Protein AF-A0A662W7R4-F1 (afdb_monomer_lite)

pLDDT: mean 94.24, std 7.17, range [61.5, 98.19]

Sequence (42 aa):
MYEDRIVIDSKIRHGKPVIRGTRVPVDVILGSLAGGMSVEEV

Secondary structure (DSSP, 8-state):
-GGGTEE--TTSGGG--EETTS--BHHHHHHHHHTT--GGG-

Radius of gyration: 11.09 Å; chains: 1; bounding box: 29×20×24 Å

Structure (mmCIF, N/CA/C/O backbone):
data_AF-A0A662W7R4-F1
#
_entry.id   AF-A0A662W7R4-F1
#
loop_
_atom_site.group_PDB
_atom_site.id
_atom_site.type_symbol
_atom_site.label_atom_id
_atom_site.label_alt_id
_atom_site.label_comp_id
_atom_site.label_asym_id
_atom_site.label_entity_id
_atom_site.label_seq_id
_atom_site.pdbx_PDB_ins_code
_atom_site.Cartn_x
_atom_site.Cartn_y
_atom_site.Cartn_z
_atom_site.occupancy
_atom_site.B_iso_or_equiv
_atom_site.auth_seq_id
_atom_site.auth_comp_id
_atom_site.auth_asym_id
_atom_site.auth_atom_id
_atom_site.pdbx_PDB_model_num
ATOM 1 N N . MET A 1 1 ? -1.783 -15.013 6.407 1.00 61.50 1 MET A N 1
ATOM 2 C CA . MET A 1 1 ? -3.066 -14.512 5.881 1.00 61.50 1 MET A CA 1
ATOM 3 C C . MET A 1 1 ? -2.912 -13.019 5.590 1.00 61.50 1 MET A C 1
ATOM 5 O O . MET A 1 1 ? -2.117 -12.374 6.265 1.00 61.50 1 MET A O 1
ATOM 9 N N . TYR A 1 2 ? -3.503 -12.480 4.520 1.00 71.94 2 TYR A N 1
ATOM 10 C CA . TYR A 1 2 ? -3.297 -11.061 4.147 1.00 71.94 2 TYR A CA 1
ATOM 11 C C . TYR A 1 2 ? -4.158 -10.120 4.996 1.00 71.94 2 TYR A C 1
ATOM 13 O O . TYR A 1 2 ? -3.916 -8.910 5.012 1.00 71.94 2 TYR A O 1
ATOM 21 N N . GLU A 1 3 ? -5.129 -10.683 5.719 1.00 76.75 3 GLU A N 1
ATOM 22 C CA . GLU A 1 3 ? -6.038 -9.956 6.603 1.00 76.75 3 GLU A CA 1
ATOM 23 C C . GLU A 1 3 ? -5.295 -9.105 7.646 1.00 76.75 3 GLU A C 1
ATOM 25 O O . GLU A 1 3 ? -5.772 -8.035 8.015 1.00 76.75 3 GLU A O 1
ATOM 30 N N . ASP A 1 4 ? -4.082 -9.488 8.054 1.00 87.56 4 ASP A N 1
ATOM 31 C CA . ASP A 1 4 ? -3.277 -8.709 9.005 1.00 87.56 4 ASP A CA 1
ATOM 32 C C . ASP A 1 4 ? -2.664 -7.441 8.394 1.00 87.56 4 ASP A C 1
ATOM 34 O O . ASP A 1 4 ? -2.290 -6.525 9.123 1.00 87.56 4 ASP A O 1
ATOM 38 N N . ARG A 1 5 ? -2.584 -7.332 7.063 1.00 94.19 5 ARG A N 1
ATOM 39 C CA . ARG A 1 5 ? -1.914 -6.217 6.366 1.00 94.19 5 ARG A CA 1
ATOM 40 C C . ARG A 1 5 ? -2.852 -5.337 5.552 1.00 94.19 5 ARG A C 1
ATOM 42 O O . ARG A 1 5 ? -2.516 -4.181 5.311 1.00 94.19 5 ARG A O 1
ATOM 49 N N . ILE A 1 6 ? -4.014 -5.846 5.150 1.00 96.12 6 ILE A N 1
ATOM 50 C CA . ILE A 1 6 ? -4.979 -5.118 4.320 1.00 96.12 6 ILE A CA 1
ATOM 51 C C . ILE A 1 6 ? -6.292 -4.962 5.084 1.00 96.12 6 ILE A C 1
ATOM 53 O O . ILE A 1 6 ? -6.846 -5.932 5.595 1.00 96.12 6 ILE A O 1
ATOM 57 N N . VAL A 1 7 ? -6.797 -3.732 5.145 1.00 95.69 7 VAL A N 1
ATOM 58 C CA . VAL A 1 7 ? -8.088 -3.388 5.748 1.00 95.69 7 VAL A CA 1
ATOM 59 C C . VAL A 1 7 ? -9.076 -3.025 4.646 1.00 95.69 7 VAL A C 1
ATOM 61 O O . VAL A 1 7 ? -8.753 -2.254 3.743 1.00 95.69 7 VAL A O 1
ATOM 64 N N . ILE A 1 8 ? -10.289 -3.567 4.748 1.00 95.44 8 ILE A N 1
ATOM 65 C CA . ILE A 1 8 ? -11.433 -3.224 3.902 1.00 95.44 8 ILE A CA 1
ATOM 66 C C . ILE A 1 8 ? -12.541 -2.733 4.837 1.00 95.44 8 ILE A C 1
ATOM 68 O O . ILE A 1 8 ? -13.112 -3.516 5.591 1.00 95.44 8 ILE A O 1
ATOM 72 N N . ASP A 1 9 ? -12.815 -1.430 4.815 1.00 94.75 9 ASP A N 1
ATOM 73 C CA . ASP A 1 9 ? -13.827 -0.777 5.654 1.00 94.75 9 ASP A CA 1
ATOM 74 C C . ASP A 1 9 ? -14.549 0.286 4.818 1.00 94.75 9 ASP A C 1
ATOM 76 O O . ASP A 1 9 ? -13.911 1.163 4.238 1.00 94.75 9 ASP A O 1
ATOM 80 N N . SER A 1 10 ? -15.882 0.238 4.755 1.00 96.12 10 SER A N 1
ATOM 81 C CA . SER A 1 10 ? -16.693 1.191 3.985 1.00 96.12 10 SER A CA 1
ATOM 82 C C . SER A 1 10 ? -16.496 2.650 4.419 1.00 96.12 10 SER A C 1
ATOM 84 O O . SER A 1 10 ? -16.652 3.562 3.604 1.00 96.12 10 SER A O 1
ATOM 86 N N . LYS A 1 11 ? -16.081 2.888 5.670 1.00 96.06 11 LYS A N 1
ATOM 87 C CA . LYS A 1 11 ? -15.762 4.216 6.218 1.00 96.06 11 LYS A CA 1
ATOM 88 C C . LYS A 1 11 ? -14.366 4.709 5.819 1.00 96.06 11 LYS A C 1
ATOM 90 O O . LYS A 1 11 ? -14.066 5.898 5.951 1.00 96.06 11 LYS A O 1
ATOM 95 N N . ILE A 1 12 ? -13.496 3.831 5.314 1.00 93.62 12 ILE A N 1
ATOM 96 C CA . ILE A 1 12 ? -12.126 4.153 4.899 1.00 93.62 12 ILE A CA 1
ATOM 97 C C . ILE A 1 12 ? -12.025 4.016 3.381 1.00 93.62 12 ILE A C 1
ATOM 99 O O . ILE A 1 12 ? -12.167 2.932 2.831 1.00 93.62 12 ILE A O 1
ATOM 103 N N . ARG A 1 13 ? -11.764 5.129 2.678 1.00 94.81 13 ARG A N 1
ATOM 104 C CA . ARG A 1 13 ? -11.606 5.143 1.207 1.00 94.81 13 ARG A CA 1
ATOM 105 C C . ARG A 1 13 ? -12.751 4.414 0.469 1.00 94.81 13 ARG A C 1
ATOM 107 O O . ARG A 1 13 ? -12.512 3.773 -0.549 1.00 94.81 13 ARG A O 1
ATOM 114 N N . HIS A 1 14 ? -13.983 4.527 0.971 1.00 95.69 14 HIS A N 1
ATOM 115 C CA . HIS A 1 14 ? -15.185 3.918 0.383 1.00 95.69 14 HIS A CA 1
ATOM 116 C C . HIS A 1 14 ? -15.104 2.389 0.233 1.00 95.69 14 HIS A C 1
ATOM 118 O O . HIS A 1 14 ? -15.616 1.836 -0.736 1.00 95.69 14 HIS A O 1
ATOM 124 N N . GLY A 1 15 ? -14.438 1.697 1.165 1.00 95.94 15 GLY A N 1
ATOM 125 C CA . GLY A 1 15 ? -14.318 0.238 1.121 1.00 95.94 15 GLY A CA 1
ATOM 126 C C . GLY A 1 15 ? -13.262 -0.275 0.150 1.00 95.94 15 GLY A C 1
ATOM 127 O O . GLY A 1 15 ? -13.192 -1.479 -0.084 1.00 95.94 15 GLY A O 1
ATOM 128 N N . LYS A 1 16 ? -12.415 0.596 -0.411 1.00 97.00 16 LYS A N 1
ATOM 129 C CA . LYS A 1 16 ? -11.233 0.128 -1.136 1.00 97.00 16 LYS A CA 1
ATOM 130 C C . LYS A 1 16 ? -10.287 -0.621 -0.184 1.00 97.00 16 LYS A C 1
ATOM 132 O O . LYS A 1 16 ? -10.157 -0.213 0.970 1.00 97.00 16 LYS A O 1
ATOM 137 N N . PRO A 1 17 ? -9.581 -1.662 -0.654 1.00 97.00 17 PRO A N 1
ATOM 138 C CA . PRO A 1 17 ? -8.501 -2.279 0.107 1.00 97.00 17 PRO A CA 1
ATOM 139 C C . PRO A 1 17 ? -7.375 -1.278 0.374 1.00 97.00 17 PRO A C 1
ATOM 141 O O . PRO A 1 17 ? -6.838 -0.672 -0.556 1.00 97.00 17 PRO A O 1
ATOM 144 N N . VAL A 1 18 ? -7.018 -1.107 1.644 1.00 97.25 18 VAL A N 1
ATOM 145 C CA . VAL A 1 18 ? -6.013 -0.143 2.115 1.00 97.25 18 VAL A CA 1
ATOM 146 C C . VAL A 1 18 ? -4.967 -0.857 2.967 1.00 97.25 18 VAL A C 1
ATOM 148 O O . VAL A 1 18 ? -5.304 -1.758 3.736 1.00 97.25 18 VAL A O 1
ATOM 151 N N . ILE A 1 19 ? -3.701 -0.442 2.868 1.00 96.38 19 ILE A N 1
ATOM 152 C CA . ILE A 1 19 ? -2.636 -0.952 3.742 1.00 96.38 19 ILE A CA 1
ATOM 153 C C . ILE A 1 19 ? -2.917 -0.535 5.189 1.00 96.38 19 ILE A C 1
ATOM 155 O O . ILE A 1 19 ? -3.093 0.653 5.484 1.00 96.38 19 ILE A O 1
ATOM 159 N N . ARG A 1 20 ? -2.960 -1.510 6.101 1.00 95.12 20 ARG A N 1
ATOM 160 C CA . ARG A 1 20 ? -3.264 -1.308 7.522 1.00 95.12 20 ARG A CA 1
ATOM 161 C C . ARG A 1 20 ? -2.365 -0.226 8.123 1.00 95.12 20 ARG A C 1
ATOM 163 O O . ARG A 1 20 ? -1.160 -0.221 7.912 1.00 95.12 20 ARG A O 1
ATOM 170 N N . GLY A 1 21 ? -2.967 0.684 8.891 1.00 93.94 21 GLY A N 1
ATOM 171 C CA . GLY A 1 21 ? -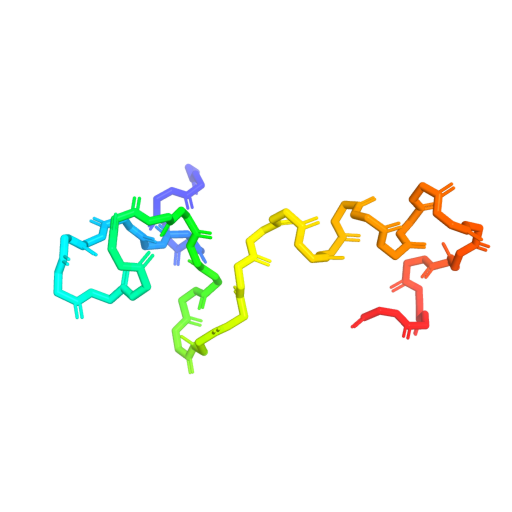2.256 1.807 9.515 1.00 93.94 21 GLY A CA 1
ATOM 172 C C . GLY A 1 21 ? -2.025 3.003 8.588 1.00 93.94 21 GLY A C 1
ATOM 173 O O . GLY A 1 21 ? -1.494 4.018 9.027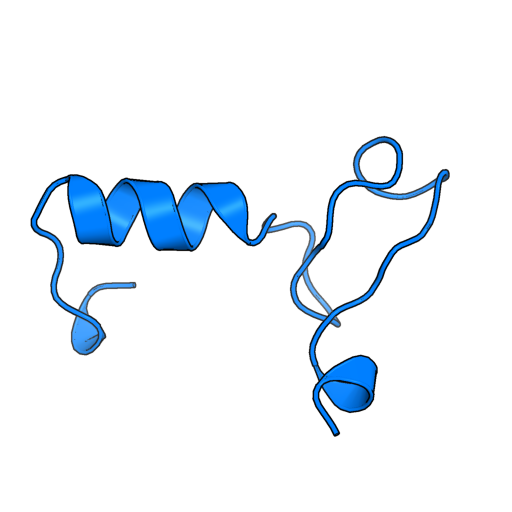 1.00 93.94 21 GLY A O 1
ATOM 174 N N . THR A 1 22 ? -2.465 2.926 7.330 1.00 95.06 22 THR A N 1
ATOM 175 C CA . THR A 1 22 ? -2.344 4.014 6.354 1.00 95.06 22 THR A CA 1
ATOM 176 C C . THR A 1 22 ? -3.705 4.354 5.733 1.00 95.06 22 THR A C 1
ATOM 178 O O . THR A 1 22 ? -4.727 3.734 6.030 1.00 95.06 22 THR A O 1
ATOM 181 N N . ARG A 1 23 ? -3.729 5.351 4.840 1.00 95.44 23 ARG A N 1
ATOM 182 C CA . ARG A 1 23 ? -4.853 5.608 3.916 1.00 95.44 23 ARG A CA 1
ATOM 183 C C . ARG A 1 23 ? -4.449 5.408 2.451 1.00 95.44 23 ARG A C 1
AT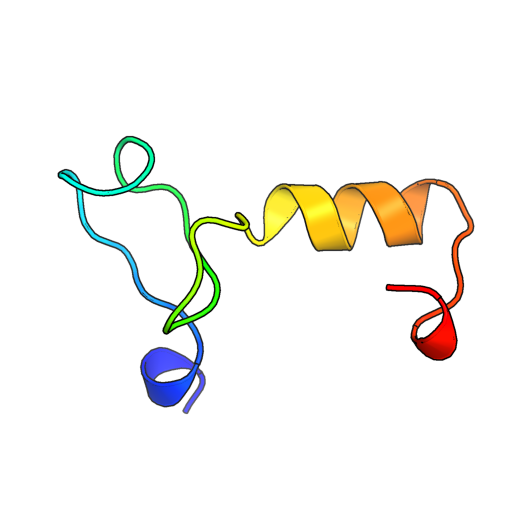OM 185 O O . ARG A 1 23 ? -5.071 6.012 1.566 1.00 95.44 23 ARG A O 1
ATOM 192 N N . VAL A 1 24 ? -3.408 4.602 2.222 1.00 96.69 24 VAL A N 1
ATOM 193 C CA . VAL A 1 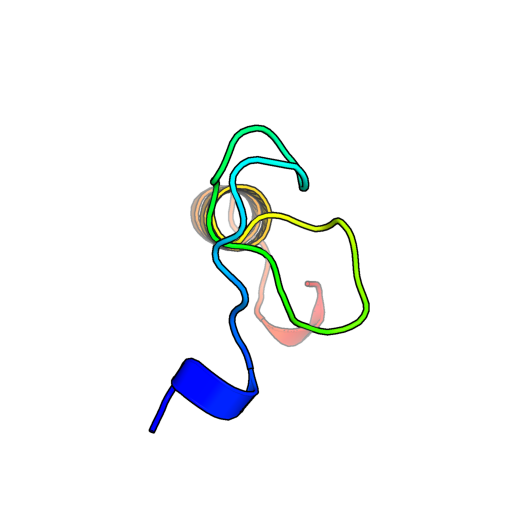24 ? -2.861 4.257 0.905 1.00 96.69 24 VAL A CA 1
ATOM 194 C C . VAL A 1 24 ? -3.591 3.019 0.376 1.00 96.69 24 VAL A C 1
ATOM 196 O O . VAL A 1 24 ? -3.472 1.940 0.964 1.00 96.69 24 VAL A O 1
ATOM 199 N N . PRO A 1 25 ? -4.396 3.156 -0.690 1.00 97.00 25 PRO A N 1
ATOM 200 C CA . PRO A 1 25 ? -5.056 2.017 -1.305 1.00 97.00 25 PRO A CA 1
ATOM 201 C C . PRO A 1 25 ? -4.055 1.103 -2.018 1.00 97.00 25 PRO A C 1
ATOM 203 O O . PRO A 1 25 ? -3.038 1.563 -2.534 1.00 97.00 25 PRO A O 1
ATOM 206 N N . VAL A 1 26 ? -4.377 -0.185 -2.104 1.00 97.00 26 VAL A N 1
ATOM 207 C CA . VAL A 1 26 ? -3.532 -1.176 -2.793 1.00 97.00 26 VAL A CA 1
ATOM 208 C C . VAL A 1 26 ? -3.418 -0.879 -4.295 1.00 97.00 26 VAL A C 1
ATOM 210 O O . VAL A 1 26 ? -2.372 -1.123 -4.890 1.00 97.00 26 VAL A O 1
ATOM 213 N N . ASP A 1 27 ? -4.461 -0.304 -4.905 1.00 97.56 27 ASP A N 1
ATOM 214 C CA . ASP A 1 27 ? -4.459 0.050 -6.331 1.00 97.56 27 ASP A CA 1
ATOM 215 C C . A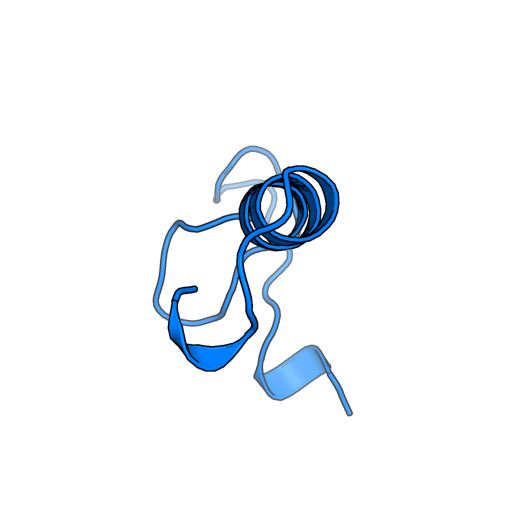SP A 1 27 ? -3.397 1.105 -6.692 1.00 97.56 27 ASP A C 1
ATOM 217 O O . ASP A 1 27 ? -2.832 1.039 -7.779 1.00 97.56 27 ASP A O 1
ATOM 221 N N . VAL A 1 28 ? -3.053 2.011 -5.771 1.00 97.25 28 VAL A N 1
ATOM 222 C CA . VAL A 1 28 ? -1.983 3.003 -5.959 1.00 97.25 28 VAL A CA 1
ATOM 223 C C . VAL A 1 28 ? -0.622 2.321 -6.046 1.00 97.25 28 VAL A C 1
ATOM 225 O O . VAL A 1 28 ? 0.139 2.612 -6.960 1.00 97.25 28 VAL A O 1
ATOM 228 N N . ILE A 1 29 ? -0.340 1.375 -5.145 1.00 96.44 29 ILE A N 1
ATOM 229 C CA . ILE A 1 29 ? 0.914 0.603 -5.135 1.00 96.44 29 ILE A CA 1
ATOM 230 C C . ILE A 1 29 ? 1.051 -0.177 -6.445 1.00 96.44 29 ILE A C 1
ATOM 232 O O . ILE A 1 29 ? 2.075 -0.103 -7.118 1.00 96.44 29 ILE A O 1
ATOM 236 N N . LEU A 1 30 ? -0.010 -0.883 -6.848 1.00 97.50 30 LEU A N 1
ATOM 237 C CA . LEU A 1 30 ? -0.019 -1.638 -8.102 1.00 97.50 30 LEU A CA 1
ATOM 238 C C . LEU A 1 30 ? 0.120 -0.725 -9.327 1.00 97.50 30 LEU A C 1
ATOM 240 O O . LEU A 1 30 ? 0.815 -1.088 -10.271 1.00 97.50 30 LEU A O 1
ATOM 244 N N . GLY A 1 31 ? -0.503 0.455 -9.308 1.00 98.19 31 GLY A N 1
ATOM 245 C CA . GLY A 1 31 ? -0.372 1.461 -10.359 1.00 98.19 31 GLY A CA 1
ATOM 246 C C . GLY A 1 31 ? 1.056 1.991 -10.496 1.00 98.19 31 GLY A C 1
ATOM 247 O O . GLY A 1 31 ? 1.549 2.093 -11.615 1.00 98.19 31 GLY A O 1
ATOM 248 N N . SER A 1 32 ? 1.740 2.262 -9.381 1.00 97.75 32 SER A N 1
ATOM 249 C CA . SER A 1 32 ? 3.151 2.672 -9.367 1.00 97.75 32 SER A CA 1
ATOM 250 C C . SER A 1 32 ? 4.064 1.608 -9.975 1.00 97.75 32 SER A C 1
ATOM 252 O O . SER A 1 32 ? 4.867 1.911 -10.857 1.00 97.75 32 SER A O 1
ATOM 254 N N . LEU A 1 33 ? 3.889 0.347 -9.569 1.00 98.06 33 LEU A N 1
ATOM 255 C CA . LEU A 1 33 ? 4.654 -0.776 -10.118 1.00 98.06 33 LEU A CA 1
ATOM 256 C C . LEU A 1 33 ? 4.365 -0.978 -11.612 1.00 98.06 33 LEU A C 1
ATOM 258 O O . LEU A 1 33 ? 5.283 -1.160 -12.407 1.00 98.06 33 LEU A O 1
ATOM 262 N N . ALA A 1 34 ? 3.096 -0.885 -12.021 1.00 98.12 34 ALA A N 1
ATOM 263 C CA . ALA A 1 34 ? 2.715 -0.933 -13.433 1.00 98.12 34 ALA A CA 1
ATOM 264 C C . ALA A 1 34 ? 3.292 0.247 -14.238 1.00 98.12 34 ALA A C 1
ATOM 266 O O . ALA A 1 34 ? 3.557 0.105 -15.429 1.00 98.12 34 ALA A O 1
ATOM 267 N N . GLY A 1 35 ? 3.511 1.392 -13.586 1.00 97.88 35 GLY A N 1
ATOM 268 C CA . GLY A 1 35 ? 4.185 2.567 -14.137 1.00 97.88 35 GLY A CA 1
ATOM 269 C C . GLY A 1 35 ? 5.707 2.433 -14.254 1.00 97.88 35 GLY A C 1
ATOM 270 O O . GLY A 1 35 ? 6.341 3.343 -14.781 1.00 97.88 35 GLY A O 1
ATOM 271 N N . GLY A 1 36 ? 6.287 1.317 -13.800 1.00 97.81 36 GLY A N 1
ATOM 272 C CA . GLY A 1 36 ? 7.712 1.015 -13.926 1.00 97.81 36 GLY A CA 1
ATOM 273 C C . GLY A 1 36 ? 8.551 1.310 -12.683 1.00 97.81 36 GLY A C 1
ATOM 274 O O . GLY A 1 36 ? 9.768 1.168 -12.764 1.00 97.81 36 GLY A O 1
ATOM 275 N N . MET A 1 37 ? 7.938 1.691 -11.556 1.00 98.19 37 MET A N 1
ATOM 276 C CA . MET A 1 37 ? 8.662 1.799 -10.283 1.00 98.19 37 MET A CA 1
ATOM 277 C C . MET A 1 37 ? 9.098 0.415 -9.793 1.00 98.19 37 MET A C 1
ATOM 279 O O . MET A 1 37 ? 8.357 -0.565 -9.935 1.00 98.19 37 MET A O 1
ATOM 283 N N . SER A 1 38 ? 10.285 0.334 -9.193 1.00 97.88 38 SER A N 1
ATOM 284 C CA . SER A 1 38 ? 10.724 -0.874 -8.496 1.00 97.88 38 SER A CA 1
ATOM 285 C C . SER A 1 38 ? 10.047 -0.988 -7.127 1.00 97.88 38 SER A C 1
ATOM 287 O O . SER A 1 38 ? 9.473 -0.031 -6.610 1.00 97.88 38 SER A O 1
ATOM 289 N N . VAL A 1 39 ? 10.099 -2.171 -6.511 1.00 96.38 39 VAL A N 1
ATOM 290 C CA . VAL A 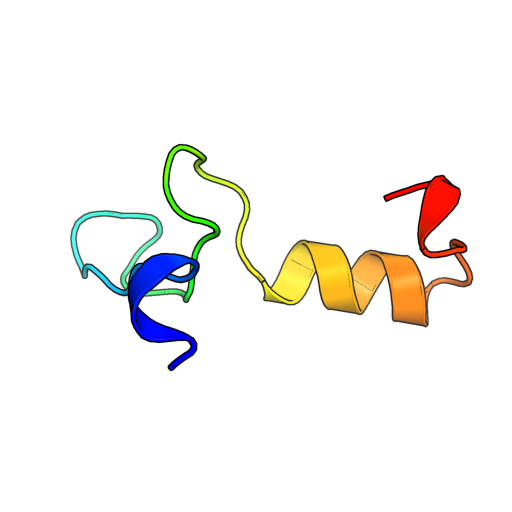1 39 ? 9.498 -2.388 -5.183 1.00 96.38 39 VAL A CA 1
ATOM 291 C C . VAL A 1 39 ? 10.204 -1.560 -4.107 1.00 96.38 39 VAL A C 1
ATOM 293 O O . VAL A 1 39 ? 9.579 -1.157 -3.139 1.00 96.38 39 VAL A O 1
ATOM 296 N N . GLU A 1 40 ? 11.494 -1.285 -4.277 1.00 97.50 40 GLU A N 1
ATOM 297 C CA . GLU A 1 40 ? 12.303 -0.478 -3.361 1.00 97.50 40 GLU A CA 1
ATOM 298 C C . GLU A 1 40 ? 11.945 1.015 -3.408 1.00 97.50 40 GLU A C 1
ATOM 300 O O . GLU A 1 40 ? 12.233 1.742 -2.458 1.00 97.50 40 GLU A O 1
ATOM 305 N N . GLU A 1 41 ? 11.336 1.473 -4.504 1.00 95.25 41 GLU A N 1
ATOM 306 C CA . GLU A 1 41 ? 10.909 2.863 -4.697 1.00 95.25 41 GLU A CA 1
ATOM 307 C C . GLU A 1 41 ? 9.494 3.144 -4.160 1.00 95.25 41 GLU A C 1
ATOM 309 O O . GLU A 1 41 ? 9.114 4.313 -4.041 1.00 95.25 41 GLU A O 1
ATOM 314 N N . VAL A 1 42 ? 8.717 2.098 -3.850 1.00 92.12 42 VAL A N 1
ATOM 315 C CA . VAL A 1 42 ? 7.299 2.169 -3.444 1.00 92.12 42 VAL A CA 1
ATOM 316 C C . VAL A 1 42 ? 7.125 1.927 -1.948 1.00 92.12 42 VAL A C 1
ATOM 318 O O . VAL A 1 42 ? 6.415 2.744 -1.315 1.00 92.12 42 VAL A O 1
#

Foldseek 3Di:
DCPVFWDQDCVQPNRATDGPPDSHGPVVVVVCVVVPDDPVRD